Protein AF-A0AAU5QLN6-F1 (afdb_monomer)

Mean predicted aligned error: 7.48 Å

Foldseek 3Di:
DDEDPQLVVLLPVQDDPVLSVVLVVLLVLLPVVDDPPVNVVVVPDSHNLSRLLSLLLSLVVVVVDDSVVSSVCCSVCSPVSSVVQVCNDPCNVQSSCVSSVHDHPVDDPDD

Secondary structure (DSSP, 8-state):
----HHHHHHHHHHS-HHHHHHHHHHHHHHHHT---HHHHHTT--HHHHHHHHHHHHHHHHHHT--HHHHHHHHHHHHHHHHHHHT-SSTTHHHHHHHHHT---TT-----

Structure (mmCIF, N/CA/C/O backbone):
data_AF-A0AAU5QLN6-F1
#
_entry.id   AF-A0AAU5QLN6-F1
#
loop_
_atom_site.group_PDB
_atom_site.id
_atom_site.type_symbol
_atom_site.label_atom_id
_atom_site.label_alt_id
_atom_site.label_comp_id
_atom_site.label_asym_id
_atom_site.label_entity_id
_atom_site.label_seq_id
_atom_site.pdbx_PDB_ins_code
_atom_site.Cartn_x
_atom_site.Cartn_y
_atom_site.Cartn_z
_atom_site.occupancy
_atom_site.B_iso_or_equiv
_atom_site.auth_seq_id
_atom_site.auth_comp_id
_atom_site.auth_asym_id
_atom_site.auth_atom_id
_atom_site.pdbx_PDB_model_num
ATOM 1 N N . MET A 1 1 ? 9.347 8.591 2.689 1.00 61.72 1 MET A N 1
ATOM 2 C CA . MET A 1 1 ? 9.104 7.439 1.803 1.00 61.72 1 MET A CA 1
ATOM 3 C C . MET A 1 1 ? 8.940 8.026 0.423 1.00 61.72 1 MET A C 1
ATOM 5 O O . MET A 1 1 ? 8.066 8.869 0.269 1.00 61.72 1 MET A O 1
ATOM 9 N N . ASP A 1 2 ? 9.820 7.694 -0.515 1.00 68.69 2 ASP A N 1
ATOM 10 C CA . ASP A 1 2 ? 9.698 8.197 -1.884 1.00 68.69 2 ASP A CA 1
ATOM 11 C C . ASP A 1 2 ? 8.655 7.337 -2.607 1.00 68.69 2 ASP A C 1
ATOM 13 O O . ASP A 1 2 ? 8.931 6.213 -3.004 1.00 68.69 2 ASP A O 1
ATOM 17 N N . LEU A 1 3 ? 7.415 7.817 -2.691 1.00 76.06 3 LEU A N 1
ATOM 18 C CA . LEU A 1 3 ? 6.328 7.147 -3.409 1.00 76.06 3 LEU A CA 1
ATOM 19 C C . LEU A 1 3 ? 6.018 7.914 -4.698 1.00 76.06 3 LEU A C 1
ATOM 21 O O . LEU A 1 3 ? 6.162 9.139 -4.719 1.00 76.06 3 LEU A O 1
ATOM 25 N N . PRO A 1 4 ? 5.522 7.242 -5.751 1.00 82.06 4 PRO A N 1
ATOM 26 C CA . PRO A 1 4 ? 4.849 7.935 -6.842 1.00 82.06 4 PRO A CA 1
ATOM 27 C C . PRO A 1 4 ? 3.727 8.831 -6.294 1.00 82.06 4 PRO A C 1
ATOM 29 O O . PRO A 1 4 ? 2.940 8.390 -5.456 1.00 82.06 4 PRO A O 1
ATOM 32 N N . GLU A 1 5 ? 3.628 10.070 -6.780 1.00 84.88 5 GLU A N 1
ATOM 33 C CA . GLU A 1 5 ? 2.678 11.079 -6.271 1.00 84.88 5 GLU A CA 1
ATOM 34 C C . GLU A 1 5 ? 1.220 10.587 -6.285 1.00 84.88 5 GLU A C 1
ATOM 36 O O . GLU A 1 5 ? 0.469 10.774 -5.325 1.00 84.88 5 GLU A O 1
ATOM 41 N N . TRP A 1 6 ? 0.827 9.880 -7.347 1.00 85.75 6 TRP A N 1
ATOM 42 C CA . TRP A 1 6 ? -0.514 9.309 -7.465 1.00 85.75 6 TRP A CA 1
ATOM 43 C C . TRP A 1 6 ? -0.788 8.236 -6.400 1.00 85.75 6 TRP A C 1
ATOM 45 O O . TRP A 1 6 ? -1.889 8.177 -5.860 1.00 85.75 6 TRP A O 1
ATOM 55 N N . LEU A 1 7 ? 0.212 7.420 -6.050 1.00 85.19 7 LEU A N 1
ATOM 56 C CA . LEU A 1 7 ? 0.073 6.372 -5.041 1.00 85.19 7 LEU A CA 1
ATOM 57 C C . LEU A 1 7 ? 0.025 6.974 -3.634 1.00 85.19 7 LEU A C 1
ATOM 59 O O . LEU A 1 7 ? -0.763 6.524 -2.807 1.00 85.19 7 LEU A O 1
ATOM 63 N N . ALA A 1 8 ? 0.814 8.023 -3.383 1.00 87.81 8 ALA A N 1
ATOM 64 C CA . ALA A 1 8 ? 0.732 8.791 -2.143 1.00 87.81 8 ALA A CA 1
ATOM 65 C C . ALA A 1 8 ? -0.669 9.399 -1.956 1.00 87.81 8 ALA A C 1
ATOM 67 O O . ALA A 1 8 ? -1.247 9.293 -0.878 1.00 87.81 8 ALA A O 1
ATOM 68 N N . THR A 1 9 ? -1.254 9.940 -3.028 1.00 89.25 9 THR A N 1
ATOM 69 C CA . THR A 1 9 ? -2.614 10.502 -3.010 1.00 89.25 9 THR A CA 1
ATOM 70 C C . THR A 1 9 ? -3.665 9.439 -2.685 1.00 89.25 9 THR A C 1
ATOM 72 O O . THR A 1 9 ? -4.543 9.669 -1.854 1.00 89.25 9 THR A O 1
ATOM 75 N N . VAL A 1 10 ? -3.574 8.256 -3.307 1.00 89.75 10 VAL A N 1
ATOM 76 C CA . VAL A 1 10 ? -4.475 7.138 -2.985 1.00 89.75 10 VAL A CA 1
ATOM 77 C C . VAL A 1 10 ? -4.296 6.724 -1.526 1.00 89.75 10 VAL A C 1
ATOM 79 O O . VAL A 1 10 ? -5.275 6.618 -0.800 1.00 89.75 10 VAL A O 1
ATOM 82 N N . PHE A 1 11 ? -3.062 6.564 -1.056 1.00 90.19 11 PHE A N 1
ATOM 83 C CA . PHE A 1 11 ? -2.785 6.189 0.329 1.00 90.19 11 PHE A CA 1
ATOM 84 C C . PHE A 1 11 ? -3.374 7.174 1.354 1.00 90.19 11 PHE A C 1
ATOM 86 O O . PHE A 1 11 ? -3.930 6.760 2.372 1.00 90.19 11 PHE A O 1
ATOM 93 N N . GLU A 1 12 ? -3.295 8.477 1.081 1.00 90.69 12 GLU A N 1
ATOM 94 C CA . GLU A 1 12 ? -3.895 9.516 1.923 1.00 90.69 12 GLU A CA 1
ATOM 95 C C . GLU A 1 12 ? -5.424 9.473 1.948 1.00 90.69 12 GLU A C 1
ATOM 97 O O . GLU A 1 12 ? -6.025 9.794 2.975 1.00 90.69 12 GLU A O 1
ATOM 102 N N . HIS A 1 13 ? -6.045 9.068 0.841 1.00 90.88 13 HIS A N 1
ATOM 103 C CA . HIS A 1 13 ? -7.493 8.953 0.721 1.00 90.88 13 HIS A CA 1
ATOM 104 C C . HIS A 1 13 ? -8.043 7.674 1.366 1.00 90.88 13 HIS A C 1
ATOM 106 O O . HIS A 1 13 ? -9.089 7.711 2.011 1.00 90.88 13 HIS A O 1
ATOM 112 N N . GLU A 1 14 ? -7.349 6.547 1.198 1.00 90.50 14 GLU A N 1
ATOM 113 C CA . GLU A 1 14 ? -7.822 5.232 1.651 1.00 90.50 14 GLU A CA 1
ATOM 114 C C . GLU A 1 14 ? 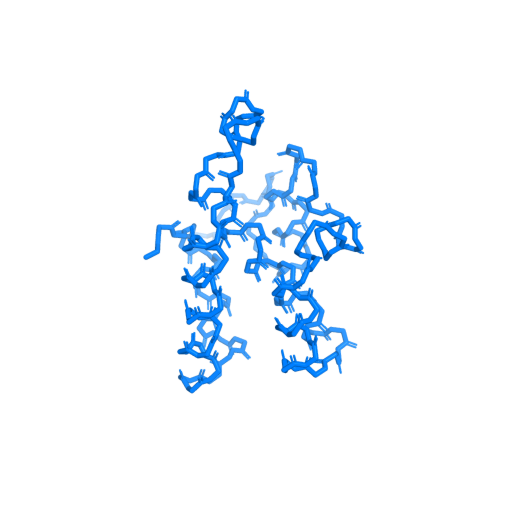-7.685 5.036 3.161 1.00 90.50 14 GLU A C 1
ATOM 116 O O . GLU A 1 14 ? -8.488 4.335 3.770 1.00 90.50 14 GLU A O 1
ATOM 121 N N . PHE A 1 15 ? -6.690 5.665 3.785 1.00 91.75 15 PHE A N 1
ATOM 122 C CA . PHE A 1 15 ? -6.380 5.442 5.193 1.00 91.75 15 PHE A CA 1
ATOM 123 C C . PHE A 1 15 ? -6.488 6.716 6.013 1.00 91.75 15 PHE A C 1
ATOM 125 O O . PHE A 1 15 ? -6.073 7.788 5.586 1.00 91.75 15 PHE A O 1
ATOM 132 N N . THR A 1 16 ? -6.956 6.589 7.252 1.00 94.31 16 THR A N 1
ATOM 133 C CA . THR A 1 16 ? -6.864 7.651 8.265 1.00 94.31 16 THR A CA 1
ATOM 134 C C . THR A 1 16 ? -5.415 7.904 8.689 1.00 94.31 16 THR A C 1
ATOM 136 O O . THR A 1 16 ? -4.538 7.067 8.501 1.00 94.31 16 THR A O 1
ATOM 139 N N . GLU A 1 17 ? -5.141 9.037 9.339 1.00 92.31 17 GLU A N 1
ATOM 140 C CA . GLU A 1 17 ? -3.793 9.368 9.827 1.00 92.31 17 GLU A 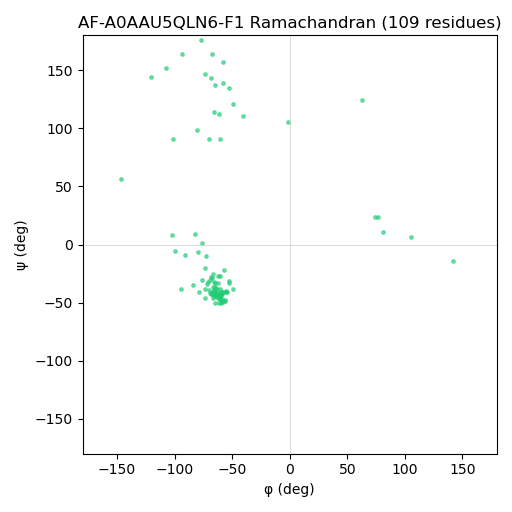CA 1
ATOM 141 C C . GLU A 1 17 ? -3.193 8.290 10.748 1.00 92.31 17 GLU A C 1
ATOM 143 O O . GLU A 1 17 ? -2.012 7.953 10.626 1.00 92.31 17 GLU A O 1
ATOM 148 N N . SER A 1 18 ? -4.009 7.699 11.627 1.00 91.50 18 SER A N 1
ATOM 149 C CA . SER A 1 18 ? -3.577 6.618 12.519 1.00 91.50 18 SER A CA 1
ATOM 150 C C . SER A 1 18 ? -3.211 5.350 11.747 1.00 91.50 18 SER A C 1
ATOM 152 O O . SER A 1 18 ? -2.159 4.766 11.996 1.00 91.50 18 SER A O 1
ATOM 154 N N . GLN A 1 19 ? -4.025 4.961 10.763 1.00 92.88 19 GLN A N 1
ATOM 155 C CA . GLN A 1 19 ? -3.737 3.814 9.897 1.00 92.88 19 GLN A CA 1
ATOM 156 C C . GLN A 1 19 ? -2.487 4.056 9.044 1.00 92.88 19 GLN A C 1
ATOM 158 O O . GLN A 1 19 ? -1.640 3.177 8.924 1.00 92.88 19 GLN A O 1
ATOM 163 N N . ARG A 1 20 ? -2.304 5.271 8.514 1.00 93.31 20 ARG A N 1
ATOM 164 C CA . ARG A 1 20 ? -1.105 5.617 7.739 1.00 93.31 20 ARG A CA 1
ATOM 165 C C . ARG A 1 20 ? 0.165 5.541 8.575 1.00 93.31 20 ARG A C 1
ATOM 167 O O . ARG A 1 20 ? 1.173 5.014 8.111 1.00 93.31 20 ARG A O 1
ATOM 174 N N . SER A 1 21 ? 0.101 6.035 9.810 1.00 92.00 21 SER A N 1
ATOM 175 C CA . SER A 1 21 ? 1.211 5.941 10.761 1.00 92.00 21 SER A CA 1
ATOM 176 C C . SER A 1 21 ? 1.568 4.479 11.028 1.00 92.00 21 SER A C 1
ATOM 178 O O . SER A 1 21 ? 2.735 4.104 10.959 1.00 92.00 21 SER A O 1
ATOM 180 N N . ARG A 1 22 ? 0.552 3.632 11.219 1.00 91.38 22 ARG A N 1
ATOM 181 C CA . ARG A 1 22 ? 0.718 2.195 11.436 1.00 91.38 22 ARG A CA 1
ATOM 182 C C . ARG A 1 22 ? 1.357 1.474 10.244 1.00 91.38 22 ARG A C 1
ATOM 184 O O . ARG A 1 22 ? 2.300 0.709 10.420 1.00 91.38 22 ARG A O 1
ATOM 191 N N . VAL A 1 23 ? 0.904 1.759 9.025 1.00 90.19 23 VAL A N 1
ATOM 192 C CA . VAL A 1 23 ? 1.496 1.210 7.792 1.00 90.19 23 VAL A CA 1
ATOM 193 C C . VAL A 1 23 ? 2.964 1.640 7.651 1.00 90.19 23 VAL A C 1
ATOM 195 O O . VAL A 1 23 ? 3.823 0.825 7.315 1.00 90.19 23 VAL A O 1
ATOM 198 N N . ALA A 1 24 ? 3.284 2.902 7.959 1.00 88.25 24 ALA A N 1
ATOM 199 C CA . ALA A 1 24 ? 4.655 3.410 7.907 1.00 88.25 24 ALA A CA 1
ATOM 200 C C . ALA A 1 24 ? 5.586 2.728 8.928 1.00 88.25 24 ALA A C 1
ATOM 202 O O . ALA A 1 24 ? 6.751 2.460 8.613 1.00 88.25 24 ALA A O 1
ATOM 203 N N . GLU A 1 25 ? 5.085 2.411 10.126 1.00 87.94 25 GLU A N 1
ATOM 204 C CA . GLU A 1 25 ? 5.820 1.623 11.124 1.00 87.94 25 GLU A CA 1
ATOM 205 C C . GLU A 1 25 ? 6.168 0.230 10.592 1.00 87.94 25 GLU A C 1
ATOM 207 O O . GLU A 1 25 ? 7.324 -0.185 10.682 1.00 87.94 25 GLU A O 1
ATOM 212 N N . 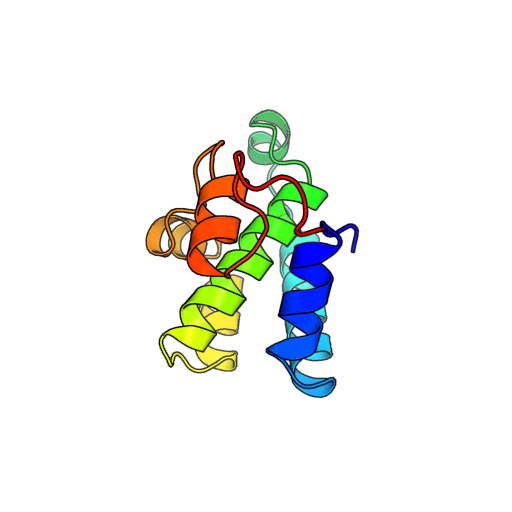VAL A 1 26 ? 5.204 -0.469 9.986 1.00 85.50 26 VAL A N 1
ATOM 213 C CA . VAL A 1 26 ? 5.411 -1.822 9.442 1.00 85.50 26 VAL A CA 1
ATOM 214 C C . VAL A 1 26 ? 6.393 -1.806 8.276 1.00 85.50 26 VAL A C 1
ATOM 216 O O . VAL A 1 26 ? 7.328 -2.603 8.257 1.00 85.50 26 VAL A O 1
ATOM 219 N N . ILE A 1 27 ? 6.275 -0.847 7.354 1.00 83.44 27 ILE A N 1
ATOM 220 C CA . ILE A 1 27 ? 7.253 -0.673 6.267 1.00 83.44 27 ILE A CA 1
ATOM 221 C C . ILE A 1 27 ? 8.659 -0.437 6.835 1.00 83.44 27 ILE A C 1
ATOM 223 O O . ILE A 1 27 ? 9.643 -0.998 6.349 1.00 83.44 27 ILE A O 1
ATOM 227 N N . THR A 1 28 ? 8.772 0.361 7.899 1.00 80.75 28 THR A N 1
ATOM 228 C CA . THR A 1 28 ? 10.050 0.598 8.584 1.00 80.75 28 THR A CA 1
ATOM 229 C C . THR A 1 28 ? 10.584 -0.675 9.247 1.00 80.75 28 THR A C 1
ATOM 231 O O . THR A 1 28 ? 11.783 -0.941 9.164 1.00 80.75 28 THR A O 1
ATOM 234 N N . ALA A 1 29 ? 9.719 -1.492 9.851 1.00 78.62 29 ALA A N 1
ATOM 235 C CA . ALA A 1 29 ? 10.092 -2.767 10.460 1.00 78.62 29 ALA A CA 1
ATOM 236 C C . ALA A 1 29 ? 10.571 -3.794 9.419 1.00 78.62 29 ALA A C 1
ATOM 238 O O . ALA A 1 29 ? 11.601 -4.434 9.627 1.00 78.62 29 ALA A O 1
ATOM 239 N N . ILE A 1 30 ? 9.894 -3.891 8.269 1.00 74.12 30 ILE A N 1
ATOM 240 C CA . ILE A 1 30 ? 10.311 -4.741 7.141 1.00 74.12 30 ILE A CA 1
ATOM 241 C C . ILE A 1 30 ? 11.710 -4.329 6.655 1.00 74.12 30 ILE A C 1
ATOM 243 O O . ILE A 1 30 ? 12.575 -5.182 6.457 1.00 74.12 30 ILE A O 1
ATOM 247 N N . ASN A 1 31 ? 11.980 -3.023 6.548 1.00 67.62 31 ASN A N 1
ATOM 248 C CA . ASN A 1 31 ? 13.319 -2.528 6.207 1.00 67.62 31 ASN A CA 1
ATOM 249 C C . ASN A 1 31 ? 14.375 -2.882 7.249 1.00 67.62 31 ASN A C 1
ATOM 251 O O . ASN A 1 31 ? 15.492 -3.248 6.886 1.00 67.62 31 ASN A O 1
ATOM 255 N N . ALA A 1 32 ? 14.036 -2.748 8.531 1.00 58.84 32 ALA A N 1
ATOM 256 C CA . ALA A 1 32 ? 14.954 -3.018 9.631 1.00 58.84 32 ALA A CA 1
ATOM 257 C C . ALA A 1 32 ? 15.315 -4.511 9.741 1.00 58.84 32 ALA A C 1
ATOM 259 O O . ALA A 1 32 ? 16.429 -4.833 10.147 1.00 58.84 32 ALA A O 1
ATOM 260 N N . SER A 1 33 ? 14.414 -5.408 9.327 1.00 60.50 33 SER A N 1
ATOM 261 C CA . SER A 1 33 ? 14.662 -6.856 9.229 1.00 60.50 33 SER A CA 1
ATOM 262 C C . SER A 1 33 ? 15.434 -7.270 7.959 1.00 60.50 33 SER A C 1
ATOM 264 O O . SER A 1 33 ? 15.910 -8.398 7.869 1.00 60.50 33 SER A O 1
ATOM 266 N N . THR A 1 34 ? 15.675 -6.321 7.048 1.00 62.28 34 THR A N 1
ATOM 267 C CA . THR A 1 34 ? 16.447 -6.373 5.789 1.00 62.28 34 THR A CA 1
ATOM 268 C C . THR A 1 34 ? 15.962 -7.317 4.688 1.00 62.28 34 THR A C 1
ATOM 270 O O . THR A 1 34 ? 15.962 -8.539 4.820 1.00 62.28 34 THR A O 1
ATOM 273 N N . LEU A 1 35 ? 15.751 -6.709 3.514 1.00 57.91 35 LEU A N 1
ATOM 274 C CA . LEU A 1 35 ? 16.014 -7.321 2.212 1.00 57.91 35 LEU A CA 1
ATOM 275 C C . LEU A 1 35 ? 17.436 -7.911 2.228 1.00 57.91 35 LEU A C 1
ATOM 277 O O . LEU A 1 35 ? 18.420 -7.206 2.460 1.00 57.91 35 LEU A O 1
ATOM 281 N N . SER A 1 36 ? 17.554 -9.212 2.005 1.00 59.34 36 SER A N 1
ATOM 282 C CA . SER A 1 36 ? 18.827 -9.909 1.850 1.00 59.34 36 SER A CA 1
ATOM 283 C C . SER A 1 36 ? 19.650 -9.317 0.696 1.00 59.34 36 SER A C 1
ATOM 285 O O . SER A 1 36 ? 19.112 -8.739 -0.249 1.00 59.34 36 SER A O 1
ATOM 287 N N . ALA A 1 37 ? 20.975 -9.499 0.719 1.00 55.19 37 ALA A N 1
ATOM 288 C CA . ALA A 1 37 ? 21.849 -9.072 -0.382 1.00 55.19 37 ALA A CA 1
ATOM 289 C C . ALA A 1 37 ? 21.391 -9.610 -1.757 1.00 55.19 37 ALA A C 1
ATOM 291 O O . ALA A 1 37 ? 21.509 -8.912 -2.759 1.00 55.19 37 ALA A O 1
ATOM 292 N N . ALA A 1 38 ? 20.775 -10.797 -1.786 1.00 58.09 38 ALA A N 1
ATOM 293 C CA . ALA A 1 38 ? 20.193 -11.403 -2.983 1.00 58.09 38 ALA A CA 1
ATOM 294 C C . ALA A 1 38 ? 18.976 -10.635 -3.543 1.00 58.09 38 ALA A C 1
ATOM 296 O O . ALA A 1 38 ? 18.664 -10.736 -4.727 1.00 58.09 38 ALA A O 1
ATOM 297 N N . GLU A 1 39 ? 18.266 -9.877 -2.710 1.00 58.19 39 GLU A N 1
ATOM 298 C CA . GLU A 1 39 ? 17.127 -9.050 -3.125 1.00 58.19 39 GLU A CA 1
ATOM 299 C C . GLU A 1 39 ? 17.578 -7.696 -3.662 1.00 58.19 39 GLU A C 1
ATOM 301 O O . GLU A 1 39 ? 17.023 -7.223 -4.652 1.00 58.19 39 GLU A O 1
ATOM 306 N N . MET A 1 40 ? 18.651 -7.139 -3.090 1.00 56.19 40 MET A N 1
ATOM 307 C CA . MET A 1 40 ? 19.344 -5.991 -3.677 1.00 56.19 40 MET A CA 1
ATOM 308 C C . MET A 1 40 ? 19.949 -6.344 -5.050 1.00 56.19 40 MET A C 1
ATOM 310 O O . MET A 1 40 ? 19.857 -5.544 -5.977 1.00 56.19 40 MET A O 1
ATOM 314 N N . GLU A 1 41 ? 20.496 -7.557 -5.223 1.00 52.72 41 GLU A N 1
ATOM 315 C CA . GLU A 1 41 ? 21.013 -8.049 -6.516 1.00 52.72 41 GLU A CA 1
ATOM 316 C C . GLU A 1 41 ? 19.919 -8.308 -7.567 1.00 52.72 41 GLU A C 1
ATOM 318 O O . GLU A 1 41 ? 20.177 -8.174 -8.762 1.00 52.72 41 GLU A O 1
ATOM 323 N N . ARG A 1 42 ? 18.689 -8.638 -7.148 1.00 57.91 42 ARG A N 1
ATOM 324 C CA . ARG A 1 42 ? 17.529 -8.799 -8.049 1.00 57.91 42 ARG A CA 1
ATOM 325 C C . ARG A 1 42 ? 16.928 -7.475 -8.530 1.00 57.91 42 ARG A C 1
ATOM 327 O O . ARG A 1 42 ? 15.947 -7.503 -9.265 1.00 57.91 42 ARG A O 1
ATOM 334 N N . GLY A 1 43 ? 17.501 -6.337 -8.139 1.00 52.81 43 GLY A N 1
ATOM 335 C CA . GLY A 1 43 ? 17.055 -5.020 -8.590 1.00 52.81 43 GLY A CA 1
ATOM 336 C C . GLY A 1 43 ? 15.836 -4.479 -7.846 1.00 52.81 43 GLY A C 1
ATOM 337 O O . GLY A 1 43 ? 15.302 -3.452 -8.252 1.00 52.81 43 GLY A O 1
ATOM 338 N N . TYR A 1 44 ? 15.417 -5.105 -6.738 1.00 58.66 44 TYR A N 1
ATOM 339 C CA . TYR A 1 44 ? 14.430 -4.498 -5.847 1.00 58.66 44 TYR A CA 1
ATOM 340 C C . TYR A 1 44 ? 15.083 -3.320 -5.125 1.00 58.66 44 TYR A C 1
ATOM 342 O O . TYR A 1 44 ? 15.699 -3.468 -4.068 1.00 58.66 44 TYR A O 1
ATOM 350 N N . GLY A 1 45 ? 14.975 -2.128 -5.711 1.00 60.41 45 GLY A N 1
ATOM 351 C CA . GLY A 1 45 ? 15.296 -0.900 -5.002 1.00 60.41 45 GLY A CA 1
ATOM 352 C C . GLY A 1 45 ? 14.428 -0.801 -3.747 1.00 60.41 45 GLY A C 1
ATOM 353 O O . GLY A 1 45 ? 13.234 -1.091 -3.796 1.00 60.41 45 GLY A O 1
ATOM 354 N N . VAL A 1 46 ? 15.012 -0.362 -2.628 1.00 62.31 46 VAL A N 1
ATOM 355 C CA . VAL A 1 46 ? 14.297 -0.159 -1.349 1.00 62.31 46 VAL A CA 1
ATOM 356 C C . VAL A 1 46 ? 13.006 0.651 -1.557 1.00 62.31 46 VAL A C 1
ATOM 358 O O . VAL A 1 46 ? 11.967 0.332 -0.991 1.00 62.31 46 VAL A O 1
ATOM 361 N N . ILE A 1 47 ? 13.065 1.646 -2.446 1.00 59.03 47 ILE A N 1
ATOM 362 C CA . ILE A 1 47 ? 11.951 2.519 -2.833 1.00 59.03 47 ILE A CA 1
ATOM 363 C C . ILE A 1 47 ? 10.848 1.752 -3.586 1.00 59.03 47 ILE A C 1
ATOM 365 O O . ILE A 1 47 ? 9.669 1.879 -3.257 1.00 59.03 47 ILE A O 1
ATOM 369 N N . GLU A 1 48 ? 11.212 0.916 -4.564 1.00 70.50 48 GLU A N 1
ATOM 370 C CA . GLU A 1 48 ? 10.238 0.111 -5.313 1.00 70.50 48 GLU A CA 1
ATOM 371 C C . GLU A 1 48 ? 9.566 -0.941 -4.432 1.00 70.50 48 GLU A C 1
ATOM 373 O O . GLU A 1 48 ? 8.372 -1.188 -4.579 1.00 70.50 48 GLU A O 1
ATOM 378 N N . GLY A 1 49 ? 10.309 -1.526 -3.488 1.00 74.31 49 GLY A N 1
ATOM 379 C CA . GLY A 1 49 ? 9.759 -2.461 -2.511 1.00 74.31 49 GLY A CA 1
ATOM 380 C C . GLY A 1 49 ? 8.656 -1.830 -1.660 1.00 74.31 49 GLY A C 1
ATOM 381 O O . GLY A 1 49 ? 7.613 -2.447 -1.464 1.00 74.31 49 GLY A O 1
ATOM 382 N N . HIS A 1 50 ? 8.834 -0.581 -1.209 1.00 81.25 50 HIS A N 1
ATOM 383 C CA . HIS A 1 50 ? 7.821 0.116 -0.396 1.00 81.25 50 HIS A CA 1
ATOM 384 C C . HIS A 1 50 ? 6.576 0.451 -1.189 1.00 81.25 50 HIS A C 1
ATOM 386 O O . HIS A 1 50 ? 5.475 0.262 -0.685 1.00 81.25 50 HIS A O 1
ATOM 392 N N . ALA A 1 51 ? 6.737 0.931 -2.421 1.00 84.31 51 ALA A N 1
ATOM 393 C CA . ALA A 1 51 ? 5.600 1.281 -3.258 1.00 84.31 51 ALA A CA 1
ATOM 394 C C . ALA A 1 51 ? 4.785 0.036 -3.656 1.00 84.31 51 ALA A C 1
ATOM 396 O O . ALA A 1 51 ? 3.558 0.065 -3.577 1.00 84.31 51 ALA A O 1
ATOM 397 N N . ARG A 1 52 ? 5.454 -1.080 -3.991 1.00 84.69 52 ARG A N 1
ATOM 398 C CA . ARG A 1 52 ? 4.804 -2.381 -4.240 1.00 84.69 52 ARG A CA 1
ATOM 399 C C . ARG A 1 52 ? 4.043 -2.869 -3.016 1.00 84.69 52 ARG A C 1
ATOM 401 O O . ARG A 1 52 ? 2.867 -3.208 -3.111 1.00 84.69 52 ARG A O 1
ATOM 408 N N . PHE A 1 53 ? 4.713 -2.865 -1.867 1.00 86.62 53 PHE A N 1
ATOM 409 C CA . PHE A 1 53 ? 4.135 -3.285 -0.599 1.00 86.62 53 PHE A CA 1
ATOM 410 C C . PHE A 1 53 ? 2.897 -2.462 -0.241 1.00 86.62 53 PHE A C 1
ATOM 412 O O . PHE A 1 53 ? 1.839 -3.010 0.056 1.00 86.62 53 PHE A O 1
ATOM 419 N N . LEU A 1 54 ? 3.016 -1.138 -0.319 1.00 90.00 54 LEU A N 1
ATOM 420 C CA . LEU A 1 54 ? 1.916 -0.228 -0.046 1.00 90.00 54 LEU A CA 1
ATOM 421 C C . LEU A 1 54 ? 0.739 -0.473 -0.992 1.00 90.00 54 LEU A C 1
ATOM 423 O O . LEU A 1 54 ? -0.409 -0.475 -0.558 1.00 90.00 54 LEU A O 1
ATOM 427 N N . GLY A 1 55 ? 1.035 -0.723 -2.268 1.00 89.75 55 GLY A N 1
ATOM 428 C CA . GLY A 1 55 ? 0.043 -1.114 -3.256 1.00 89.75 55 GLY A CA 1
ATOM 429 C C . GLY A 1 55 ? -0.736 -2.360 -2.845 1.00 89.75 55 GLY A C 1
ATOM 430 O O . GLY A 1 55 ? -1.963 -2.330 -2.860 1.00 89.75 55 GLY A O 1
ATOM 431 N N . ALA A 1 56 ? -0.047 -3.420 -2.414 1.00 91.00 56 ALA A N 1
ATOM 432 C CA . ALA A 1 56 ? -0.693 -4.647 -1.949 1.00 91.00 56 ALA A CA 1
ATOM 433 C C . ALA A 1 56 ? -1.600 -4.402 -0.735 1.00 91.00 56 ALA A C 1
ATOM 435 O O . ALA A 1 56 ? -2.743 -4.854 -0.726 1.00 91.00 56 ALA A O 1
ATOM 436 N N . VAL A 1 57 ? -1.125 -3.630 0.249 1.00 91.62 57 VAL A N 1
ATOM 437 C CA . VAL A 1 57 ? -1.912 -3.278 1.442 1.00 91.62 57 VAL A CA 1
ATOM 438 C C . VAL A 1 57 ? -3.186 -2.518 1.065 1.00 91.62 57 VAL A C 1
ATOM 440 O O . VAL A 1 57 ? -4.253 -2.824 1.589 1.00 91.62 57 VAL A O 1
ATOM 443 N N . ILE A 1 58 ? -3.108 -1.557 0.137 1.00 91.62 58 ILE A N 1
ATOM 444 C CA . ILE A 1 58 ? -4.293 -0.824 -0.337 1.00 91.62 58 ILE A CA 1
ATOM 445 C C . ILE A 1 58 ? -5.279 -1.771 -1.037 1.00 91.62 58 ILE A C 1
ATOM 447 O O . ILE A 1 58 ? -6.483 -1.672 -0.808 1.00 91.62 58 ILE A O 1
ATOM 451 N N . LEU A 1 59 ? -4.790 -2.669 -1.900 1.00 91.25 59 LEU A N 1
ATOM 452 C CA . LEU A 1 59 ? -5.646 -3.591 -2.650 1.00 91.25 59 LEU A CA 1
ATOM 453 C C . LEU A 1 59 ? -6.430 -4.521 -1.727 1.00 91.25 59 LEU A C 1
ATOM 455 O O . LEU A 1 59 ? -7.650 -4.587 -1.840 1.00 91.25 59 LEU A O 1
ATOM 459 N N . LEU A 1 60 ? -5.747 -5.170 -0.788 1.00 89.75 60 LEU A N 1
ATOM 460 C CA . LEU A 1 60 ? -6.380 -6.094 0.154 1.00 89.75 60 LEU A CA 1
ATOM 461 C C . LEU A 1 60 ? -7.354 -5.362 1.079 1.00 89.75 60 LEU A C 1
ATOM 463 O O . LEU A 1 60 ? -8.485 -5.805 1.275 1.00 89.75 60 LEU A O 1
ATOM 467 N N . HIS A 1 61 ? -6.985 -4.163 1.542 1.00 89.75 61 HIS A N 1
ATOM 468 C CA . HIS A 1 61 ? -7.896 -3.351 2.342 1.00 89.75 61 HIS A CA 1
ATOM 469 C C . HIS A 1 61 ? -9.187 -2.991 1.584 1.00 89.75 61 HIS A C 1
ATOM 471 O O . HIS A 1 61 ? -10.275 -3.017 2.161 1.00 89.75 61 HIS A O 1
ATOM 477 N N . ARG A 1 62 ? -9.100 -2.706 0.276 1.00 89.06 62 ARG A N 1
ATOM 478 C CA . ARG A 1 62 ? -10.276 -2.465 -0.582 1.00 89.06 62 ARG A CA 1
ATOM 479 C C . ARG A 1 62 ? -11.114 -3.716 -0.832 1.00 89.06 62 ARG A C 1
ATOM 481 O O . ARG A 1 62 ? -12.323 -3.594 -1.027 1.00 89.06 62 ARG A O 1
ATOM 488 N N . GLU A 1 63 ? -10.496 -4.893 -0.840 1.00 87.75 63 GLU A N 1
ATOM 489 C CA . GLU A 1 63 ? -11.190 -6.183 -0.949 1.00 87.75 63 GLU A CA 1
ATOM 490 C C . GLU A 1 63 ? -11.943 -6.555 0.343 1.00 87.75 63 GLU A C 1
ATOM 492 O O . GLU A 1 63 ? -12.811 -7.430 0.321 1.00 87.75 63 GLU A O 1
ATOM 497 N N . GLY A 1 64 ? -11.719 -5.798 1.424 1.00 85.50 64 GLY A N 1
ATOM 498 C CA . GLY A 1 64 ? -12.429 -5.914 2.695 1.00 85.50 64 GLY A CA 1
ATOM 499 C C . GLY A 1 64 ? -11.613 -6.580 3.798 1.00 85.50 64 GLY A C 1
ATOM 500 O O . GLY A 1 64 ? -12.167 -6.815 4.874 1.00 85.50 64 GLY A O 1
ATOM 501 N N . ASP A 1 65 ? -10.331 -6.855 3.550 1.00 85.38 65 ASP A N 1
ATOM 502 C CA . ASP A 1 65 ? -9.440 -7.418 4.556 1.00 85.38 65 ASP A CA 1
ATOM 503 C C . ASP A 1 65 ? -9.167 -6.399 5.669 1.00 85.38 65 ASP A C 1
ATOM 505 O O . ASP A 1 65 ? -9.037 -5.181 5.451 1.00 85.38 65 ASP A O 1
ATOM 509 N N . ASP A 1 66 ? -9.077 -6.912 6.897 1.00 91.00 66 ASP A N 1
ATOM 510 C CA . ASP A 1 66 ? -8.707 -6.101 8.045 1.00 91.00 66 ASP A CA 1
ATOM 511 C C . ASP A 1 66 ? -7.267 -5.596 7.890 1.00 91.00 66 ASP A C 1
ATOM 513 O O . ASP A 1 66 ? -6.358 -6.317 7.462 1.00 91.00 66 ASP A O 1
ATOM 517 N N . LEU A 1 67 ? -7.053 -4.323 8.229 1.00 90.19 67 LEU A N 1
ATOM 518 C CA . LEU A 1 67 ? -5.746 -3.700 8.064 1.00 90.19 67 LEU A CA 1
ATOM 519 C C . LEU A 1 67 ? -4.692 -4.361 8.957 1.00 90.19 67 LEU A C 1
ATOM 521 O O . LEU A 1 67 ? -3.572 -4.559 8.497 1.00 90.19 67 LEU A O 1
ATOM 525 N N . GLU A 1 68 ? -5.009 -4.694 10.210 1.00 90.88 68 GLU A N 1
ATOM 526 C CA . GLU A 1 68 ? -4.020 -5.324 11.088 1.00 90.88 68 GLU A CA 1
ATOM 527 C C . GLU A 1 68 ? -3.719 -6.748 10.624 1.00 90.88 68 GLU A C 1
ATOM 529 O O . GLU A 1 68 ? -2.550 -7.107 10.576 1.00 90.88 68 GLU A O 1
ATOM 534 N N . GLU A 1 69 ? -4.710 -7.522 10.175 1.00 89.25 69 GLU A N 1
ATOM 535 C CA . GLU A 1 69 ? -4.465 -8.854 9.595 1.00 89.25 69 GLU A CA 1
ATOM 536 C C . GLU A 1 69 ? -3.565 -8.782 8.349 1.00 89.25 69 GLU A C 1
ATOM 538 O O . GLU A 1 69 ? -2.604 -9.549 8.204 1.00 89.25 69 GLU A O 1
ATOM 543 N N . THR A 1 70 ? -3.816 -7.799 7.482 1.00 89.38 70 THR A N 1
ATOM 544 C CA . THR A 1 70 ? -2.986 -7.529 6.300 1.00 89.38 70 THR A CA 1
ATOM 545 C C . THR A 1 70 ? -1.556 -7.166 6.705 1.00 89.38 70 THR A C 1
ATOM 547 O O . THR A 1 70 ? -0.592 -7.674 6.131 1.00 89.38 70 THR A O 1
ATOM 550 N N . LEU A 1 71 ? -1.397 -6.301 7.711 1.00 89.94 71 LEU A N 1
ATOM 551 C CA . LEU A 1 71 ? -0.099 -5.839 8.206 1.00 89.94 71 LEU A CA 1
ATOM 552 C C . LEU A 1 71 ? 0.673 -6.917 8.984 1.00 89.94 71 LEU A C 1
ATOM 554 O O . LEU A 1 71 ? 1.903 -6.981 8.898 1.00 89.94 71 LEU A O 1
ATOM 558 N N . GLU A 1 72 ? -0.021 -7.782 9.717 1.00 86.75 72 GLU A N 1
ATOM 559 C CA . GLU A 1 72 ? 0.562 -8.955 10.363 1.00 86.75 72 GLU A CA 1
ATOM 560 C C . GLU A 1 72 ? 1.071 -9.935 9.308 1.00 86.75 72 GLU A C 1
ATOM 562 O O . GLU A 1 72 ? 2.245 -10.307 9.343 1.00 86.75 72 GLU A O 1
ATOM 567 N N . THR A 1 73 ? 0.238 -10.273 8.320 1.00 84.06 73 THR A N 1
ATOM 568 C CA . THR A 1 73 ? 0.619 -11.137 7.192 1.00 84.06 73 THR A CA 1
ATOM 569 C C . THR A 1 73 ? 1.832 -10.572 6.464 1.00 84.06 73 THR A C 1
ATOM 571 O O . THR A 1 73 ? 2.826 -11.264 6.273 1.00 84.06 73 THR A O 1
ATOM 574 N N . ALA A 1 74 ? 1.806 -9.279 6.157 1.00 82.25 74 ALA A N 1
ATOM 575 C CA . ALA A 1 74 ? 2.920 -8.535 5.588 1.00 82.25 74 ALA A CA 1
ATOM 576 C C . ALA A 1 74 ? 4.226 -8.633 6.393 1.00 82.25 74 ALA A C 1
ATOM 578 O O . ALA A 1 74 ? 5.309 -8.723 5.817 1.00 82.25 74 ALA A O 1
ATOM 579 N N . THR A 1 75 ? 4.147 -8.576 7.722 1.00 79.19 75 THR A N 1
ATOM 580 C CA . THR A 1 75 ? 5.337 -8.597 8.586 1.00 79.19 75 THR A CA 1
ATOM 581 C C . THR A 1 75 ? 6.082 -9.927 8.478 1.00 79.19 75 THR A C 1
ATOM 583 O O . THR A 1 75 ? 7.311 -9.956 8.568 1.00 79.19 75 THR A O 1
ATOM 586 N N . TRP A 1 76 ? 5.349 -11.020 8.260 1.00 78.81 76 TRP A N 1
ATOM 587 C CA . TRP A 1 76 ? 5.911 -12.365 8.150 1.00 78.81 76 TRP A CA 1
ATOM 588 C C . TRP A 1 76 ? 6.189 -12.781 6.707 1.00 78.81 76 TRP A C 1
ATOM 590 O O . TRP A 1 76 ? 7.209 -13.421 6.453 1.00 78.81 76 TRP A O 1
ATOM 600 N N . ASP A 1 77 ? 5.311 -12.403 5.777 1.00 81.69 77 ASP A N 1
ATOM 601 C CA . ASP A 1 77 ? 5.322 -12.882 4.399 1.00 81.69 77 ASP A CA 1
ATOM 602 C C . ASP A 1 77 ? 4.843 -11.833 3.384 1.00 81.69 77 ASP A C 1
ATOM 604 O O . ASP A 1 77 ? 3.918 -12.022 2.591 1.00 81.69 77 ASP A O 1
ATOM 608 N N . TRP A 1 78 ? 5.505 -10.675 3.379 1.00 80.81 78 TRP A N 1
ATOM 609 C CA . TRP A 1 78 ? 5.248 -9.638 2.378 1.00 80.81 78 TRP A CA 1
ATOM 610 C C . TRP A 1 78 ? 5.433 -10.128 0.934 1.00 80.81 78 TRP A C 1
ATOM 612 O O . TRP A 1 78 ? 4.884 -9.520 0.022 1.00 80.81 78 TRP A O 1
ATOM 622 N N . ARG A 1 79 ? 6.197 -11.201 0.688 1.00 77.69 79 ARG A N 1
ATOM 623 C CA . ARG A 1 79 ? 6.363 -11.751 -0.664 1.00 77.69 79 ARG A CA 1
ATOM 624 C C . ARG A 1 79 ? 5.113 -12.487 -1.114 1.00 77.69 79 ARG A C 1
ATOM 626 O O . ARG A 1 79 ? 4.656 -12.228 -2.226 1.00 77.69 79 ARG A O 1
ATOM 633 N N . ASP A 1 80 ? 4.550 -13.337 -0.261 1.00 82.50 80 ASP A N 1
ATOM 634 C CA . ASP A 1 80 ? 3.272 -13.987 -0.544 1.00 82.50 80 ASP A CA 1
ATOM 635 C C . ASP A 1 80 ? 2.149 -12.954 -0.680 1.00 82.50 80 ASP A C 1
ATOM 637 O O . ASP A 1 80 ? 1.289 -13.098 -1.547 1.00 82.50 80 ASP A O 1
ATOM 641 N N . LEU A 1 81 ? 2.216 -11.845 0.067 1.00 85.12 81 LEU A N 1
ATOM 642 C CA . LEU A 1 81 ? 1.323 -10.697 -0.116 1.00 85.12 81 LEU A CA 1
ATOM 643 C C . LEU A 1 81 ? 1.414 -10.101 -1.534 1.00 85.12 81 LEU A C 1
ATOM 645 O O . LEU A 1 81 ? 0.397 -9.836 -2.178 1.00 85.12 81 LEU A O 1
ATOM 649 N N . LEU A 1 82 ? 2.633 -9.888 -2.046 1.00 86.19 82 LEU A N 1
ATOM 650 C CA . LEU A 1 82 ? 2.834 -9.378 -3.407 1.00 86.19 82 LEU A CA 1
ATOM 651 C C . LEU A 1 82 ? 2.379 -10.389 -4.466 1.00 86.19 82 LEU A C 1
ATOM 653 O O . LEU A 1 82 ? 1.743 -9.987 -5.436 1.00 86.19 82 LEU A O 1
ATOM 657 N N . LEU A 1 83 ? 2.657 -11.681 -4.267 1.00 85.50 83 LEU A N 1
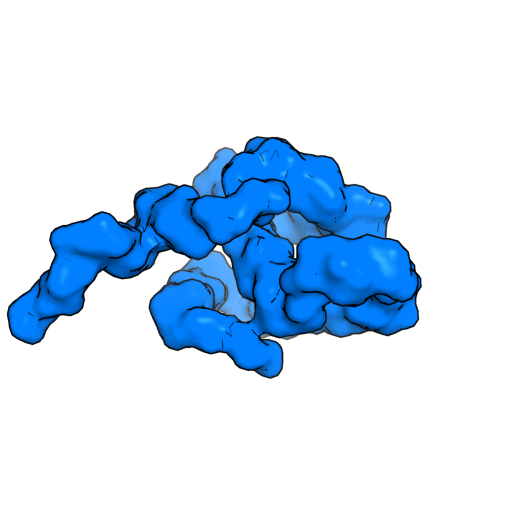ATOM 658 C CA . LEU A 1 83 ? 2.211 -12.758 -5.159 1.00 85.50 83 LEU A CA 1
ATOM 659 C C . LEU A 1 83 ? 0.681 -12.860 -5.199 1.00 85.50 83 LEU A C 1
ATOM 661 O O . LEU A 1 83 ? 0.090 -12.950 -6.272 1.00 85.50 83 LEU A 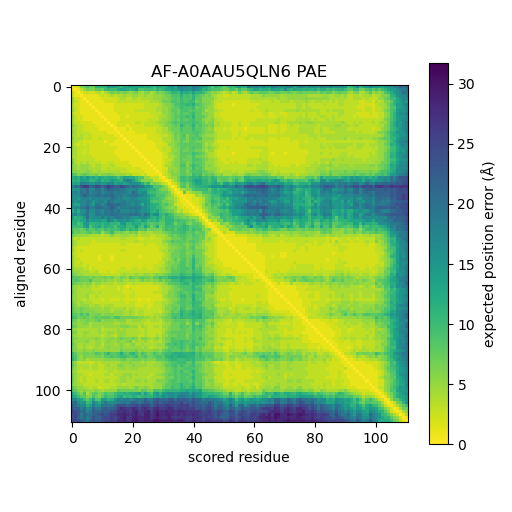O 1
ATOM 665 N N . GLY A 1 84 ? 0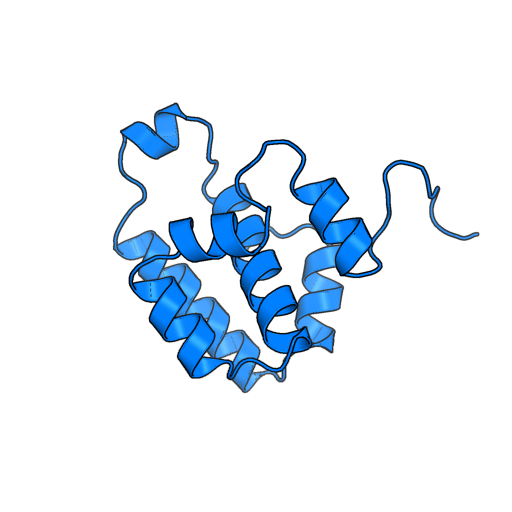.024 -12.799 -4.039 1.00 85.00 84 GLY A N 1
ATOM 666 C CA . GLY A 1 84 ? -1.435 -12.837 -3.933 1.00 85.00 84 GLY A CA 1
ATOM 667 C C . GLY A 1 84 ? -2.118 -11.658 -4.630 1.00 85.00 84 GLY A C 1
ATOM 668 O O . GLY A 1 84 ? -3.238 -11.793 -5.116 1.00 85.00 84 GLY A O 1
ATOM 669 N N . THR A 1 85 ? -1.423 -10.523 -4.740 1.00 85.44 85 THR A N 1
ATOM 670 C CA . THR A 1 85 ? -1.936 -9.294 -5.365 1.00 85.44 85 THR A CA 1
ATOM 671 C C . THR A 1 85 ? -1.469 -9.084 -6.812 1.00 85.44 85 THR A C 1
ATOM 673 O O . THR A 1 85 ? -1.963 -8.170 -7.483 1.00 85.44 85 THR A O 1
ATOM 676 N N . GLY A 1 86 ? -0.574 -9.935 -7.330 1.00 85.50 86 GLY A N 1
ATOM 677 C CA . GLY A 1 86 ? -0.022 -9.840 -8.687 1.00 85.50 86 GLY A CA 1
ATOM 678 C C . GLY A 1 86 ? 1.011 -8.717 -8.874 1.00 85.50 86 GLY A C 1
ATOM 679 O O . GLY A 1 86 ? 1.171 -8.200 -9.983 1.00 85.50 86 GLY A O 1
ATOM 680 N N . LEU A 1 87 ? 1.658 -8.273 -7.790 1.00 87.25 87 LEU A N 1
ATOM 681 C CA . LEU A 1 87 ? 2.612 -7.152 -7.760 1.00 87.25 87 LEU A CA 1
ATOM 682 C C . LEU A 1 87 ? 4.088 -7.598 -7.709 1.00 87.25 87 LEU A C 1
ATOM 684 O O . LEU A 1 87 ? 4.996 -6.777 -7.544 1.00 87.25 87 LEU A O 1
ATOM 688 N N . GLU A 1 88 ? 4.357 -8.891 -7.860 1.00 82.62 88 GLU A N 1
ATOM 689 C CA . GLU A 1 88 ? 5.694 -9.491 -7.858 1.00 82.62 88 GLU A CA 1
ATOM 690 C C . GLU A 1 88 ? 6.498 -9.207 -9.141 1.00 82.62 88 GLU A C 1
ATOM 692 O O . GLU A 1 88 ? 7.726 -9.314 -9.152 1.00 82.62 88 GLU A O 1
ATOM 697 N N . HIS A 1 89 ? 5.826 -8.854 -10.238 1.00 81.75 89 HIS A N 1
ATOM 698 C CA . HIS A 1 89 ? 6.435 -8.718 -11.563 1.00 81.75 89 HIS A CA 1
ATOM 699 C C . HIS A 1 89 ? 6.883 -7.282 -11.887 1.00 81.75 89 HIS A C 1
ATOM 701 O O . HIS A 1 89 ? 6.459 -6.316 -11.261 1.00 81.75 89 HIS A O 1
ATOM 707 N N . GLU A 1 90 ? 7.727 -7.112 -12.911 1.00 76.19 90 GLU A N 1
ATOM 708 C CA . GLU A 1 90 ? 8.235 -5.793 -13.345 1.00 76.19 90 GLU A CA 1
ATOM 709 C C . GLU A 1 90 ? 7.122 -4.822 -13.791 1.00 76.19 90 GLU A C 1
ATOM 711 O O . GLU A 1 90 ? 7.267 -3.613 -13.639 1.00 76.19 90 GLU A O 1
ATOM 716 N N . GLY A 1 91 ? 5.984 -5.339 -14.270 1.00 80.94 91 GLY A N 1
ATOM 717 C CA . GLY A 1 91 ? 4.811 -4.552 -14.684 1.00 80.94 91 GLY A CA 1
ATOM 718 C C . GLY A 1 91 ? 3.875 -4.118 -13.548 1.00 80.94 91 GLY A C 1
ATOM 719 O O . GLY A 1 91 ? 2.786 -3.611 -13.819 1.00 80.94 91 GLY A O 1
ATOM 720 N N . TRP A 1 92 ? 4.265 -4.314 -12.285 1.00 84.81 92 TRP A N 1
ATOM 721 C CA . TRP A 1 92 ? 3.442 -3.972 -11.122 1.00 84.81 92 TRP A CA 1
ATOM 722 C C . TRP A 1 92 ? 2.913 -2.523 -11.098 1.00 84.81 92 TRP A C 1
ATOM 724 O O . TRP A 1 92 ? 1.791 -2.360 -10.618 1.00 84.81 92 TRP A O 1
ATOM 734 N N . PRO A 1 93 ? 3.607 -1.468 -11.600 1.00 84.19 93 PRO A N 1
ATOM 735 C CA . PRO A 1 93 ? 3.068 -0.113 -11.516 1.00 84.19 93 PRO A CA 1
ATOM 736 C C . PRO A 1 93 ? 1.801 0.034 -12.357 1.00 84.19 93 PRO A C 1
ATOM 738 O O . PRO A 1 93 ? 0.836 0.634 -11.895 1.00 84.19 93 PRO A O 1
ATOM 741 N N . SER A 1 94 ? 1.780 -0.551 -13.559 1.00 84.25 94 SER A N 1
ATOM 742 C CA . SER A 1 94 ? 0.628 -0.503 -14.463 1.00 84.25 94 SER A CA 1
ATOM 743 C C . SER A 1 94 ? -0.541 -1.325 -13.908 1.00 84.25 94 SER A C 1
ATOM 745 O O . SER A 1 94 ? -1.673 -0.850 -13.917 1.00 84.25 94 SER A O 1
ATOM 747 N N . VAL A 1 95 ? -0.266 -2.512 -13.3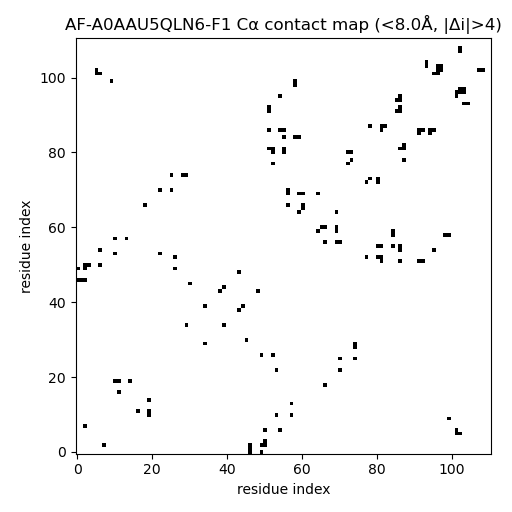46 1.00 85.06 95 VAL A N 1
ATOM 748 C CA . VAL A 1 95 ? -1.278 -3.347 -12.665 1.00 85.06 95 VAL A CA 1
ATOM 749 C C . VAL A 1 95 ? -1.886 -2.604 -11.475 1.00 85.06 95 VAL A C 1
ATOM 751 O O . VAL A 1 95 ? -3.104 -2.589 -11.293 1.00 85.06 95 VAL A O 1
ATOM 754 N N . LEU A 1 96 ? -1.040 -1.966 -10.666 1.00 87.25 96 LEU A N 1
ATOM 755 C CA . LEU A 1 96 ? -1.482 -1.215 -9.503 1.00 87.25 96 LEU A CA 1
ATOM 756 C C . LEU A 1 96 ? -2.280 0.028 -9.909 1.00 87.25 96 LEU A C 1
ATOM 758 O O . LEU A 1 96 ? -3.316 0.301 -9.311 1.00 87.25 96 LEU A O 1
ATOM 762 N N . ALA A 1 97 ? -1.837 0.756 -10.935 1.00 86.31 97 ALA A N 1
ATOM 763 C CA . ALA A 1 97 ? -2.563 1.901 -11.467 1.00 86.31 97 ALA A CA 1
ATOM 764 C C . ALA A 1 97 ? -3.951 1.493 -11.982 1.00 86.31 97 ALA A C 1
ATOM 766 O O . ALA A 1 97 ? -4.936 2.127 -11.616 1.00 86.31 97 ALA A O 1
ATOM 767 N N . GLU A 1 98 ? -4.064 0.400 -12.740 1.00 86.25 98 GLU A N 1
ATOM 768 C CA . GLU A 1 98 ? -5.355 -0.115 -13.216 1.00 86.25 98 GLU A CA 1
ATOM 769 C C . GLU A 1 98 ? -6.303 -0.443 -12.053 1.00 86.25 98 GLU A C 1
ATOM 771 O O . GLU A 1 98 ? -7.448 0.012 -12.028 1.00 86.25 98 GLU A O 1
ATOM 776 N N . LYS A 1 99 ? -5.818 -1.180 -11.047 1.00 86.69 99 LYS A N 1
ATOM 777 C CA . LYS A 1 99 ? -6.635 -1.596 -9.899 1.00 86.69 99 LYS A CA 1
ATOM 778 C C . LYS A 1 99 ? -6.996 -0.441 -8.961 1.00 86.69 99 LYS A C 1
ATOM 780 O O . LYS A 1 99 ? -8.060 -0.459 -8.342 1.00 86.69 99 LYS A O 1
ATOM 785 N N . LEU A 1 100 ? -6.119 0.556 -8.824 1.00 86.06 100 LEU A N 1
ATOM 786 C CA . LEU A 1 100 ? -6.337 1.687 -7.922 1.00 86.06 100 LEU A CA 1
ATOM 787 C C . LEU A 1 100 ? -7.036 2.883 -8.577 1.00 86.06 100 LEU A C 1
ATOM 789 O O . LEU A 1 100 ? -7.455 3.787 -7.852 1.00 86.06 100 LEU A O 1
ATOM 793 N N . GLY A 1 101 ? -7.215 2.870 -9.901 1.00 81.69 101 GLY A N 1
ATOM 794 C CA . GLY A 1 101 ? -7.723 4.012 -10.666 1.00 81.69 101 GLY A CA 1
ATOM 795 C C . GLY A 1 101 ? -6.673 5.10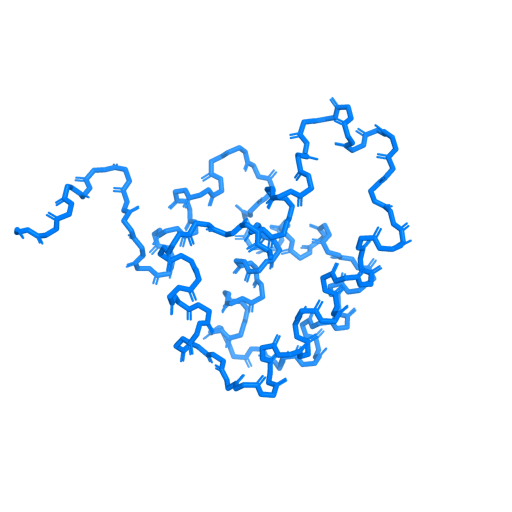9 -10.881 1.00 81.69 101 GLY A C 1
ATOM 796 O O . GLY A 1 101 ? -7.023 6.276 -11.042 1.00 81.69 101 GLY A O 1
ATOM 797 N N . GLY A 1 102 ? -5.391 4.742 -10.827 1.00 75.38 102 GLY A N 1
ATOM 798 C CA . GLY A 1 102 ? -4.259 5.595 -11.167 1.00 75.38 102 GLY A CA 1
ATOM 799 C C . GLY A 1 102 ? -4.071 5.756 -12.684 1.00 75.38 102 GLY A C 1
ATOM 800 O O . GLY A 1 102 ? -4.782 5.136 -13.477 1.00 75.38 102 GLY A O 1
ATOM 801 N N . PRO A 1 103 ? -3.104 6.588 -13.108 1.00 67.94 103 PRO A N 1
ATOM 802 C CA . PRO A 1 103 ? -2.831 6.812 -14.523 1.00 67.94 103 PRO A CA 1
ATOM 803 C C . PRO A 1 103 ? -2.313 5.520 -15.167 1.00 67.94 103 PRO A C 1
ATOM 805 O O . PRO A 1 103 ? -1.241 5.030 -14.819 1.00 67.94 103 PRO A O 1
ATOM 808 N N . SER A 1 104 ? -3.085 4.948 -16.090 1.00 57.62 104 SER A N 1
ATOM 809 C CA . SER A 1 104 ? -2.640 3.816 -16.908 1.00 57.62 104 SER A CA 1
ATOM 810 C C . SER A 1 104 ? -1.646 4.322 -17.957 1.00 57.62 104 SER A C 1
ATOM 812 O O . SER A 1 104 ? -1.817 5.434 -18.461 1.00 57.62 104 SER A O 1
ATOM 814 N N . ASP A 1 105 ? -0.641 3.528 -18.336 1.00 54.50 105 ASP A N 1
ATOM 815 C CA . ASP A 1 105 ? 0.199 3.821 -19.508 1.00 54.50 105 ASP A CA 1
ATOM 816 C C . ASP A 1 105 ? -0.687 3.852 -20.768 1.00 54.50 105 ASP A C 1
ATOM 818 O O . ASP A 1 105 ? -0.975 2.828 -21.386 1.00 54.50 105 ASP A O 1
ATOM 822 N N . GLY A 1 106 ? -1.199 5.039 -21.098 1.00 46.72 106 GLY A N 1
ATOM 823 C CA . GLY A 1 106 ? -2.231 5.243 -22.114 1.00 46.72 106 GLY A CA 1
ATOM 824 C C . GLY A 1 106 ? -3.270 6.312 -21.769 1.00 46.72 106 GLY A C 1
ATOM 825 O O . GLY A 1 106 ? -3.971 6.758 -22.674 1.00 46.72 106 GLY A O 1
ATOM 826 N N . ASP A 1 107 ? -3.341 6.763 -20.514 1.00 44.12 107 ASP A N 1
ATOM 827 C CA . ASP A 1 107 ? -4.181 7.885 -20.096 1.00 44.12 107 ASP A CA 1
ATOM 828 C C . ASP A 1 107 ? -3.290 9.134 -19.952 1.00 44.12 107 ASP A C 1
ATOM 830 O O . ASP A 1 107 ? -2.665 9.346 -18.906 1.00 44.12 107 ASP A O 1
ATOM 834 N N . PRO A 1 108 ? -3.123 9.954 -21.011 1.00 40.72 108 PRO A N 1
ATOM 835 C CA . PRO A 1 108 ? -2.540 11.268 -20.830 1.00 40.72 108 PRO A CA 1
ATOM 836 C C . PRO A 1 108 ? -3.488 12.003 -19.892 1.00 40.72 108 PRO A C 1
ATOM 838 O O . PRO A 1 108 ? -4.635 12.236 -20.264 1.00 40.72 108 PRO A O 1
ATOM 841 N N . LEU A 1 109 ? -3.009 12.280 -18.676 1.00 42.97 109 LEU A N 1
ATOM 842 C CA . LEU A 1 109 ? -3.551 13.238 -17.712 1.00 42.97 109 LEU A CA 1
ATOM 843 C C . LEU A 1 109 ? -4.777 13.969 -18.269 1.00 42.97 109 LEU A C 1
ATOM 845 O O . LEU A 1 109 ? -4.635 14.811 -19.157 1.00 42.97 109 LEU A O 1
ATOM 849 N N . ARG A 1 110 ? -5.974 13.603 -17.795 1.00 37.44 110 ARG A N 1
ATOM 850 C CA . ARG A 1 110 ? -7.219 14.307 -18.120 1.00 37.44 110 ARG A CA 1
ATOM 851 C C . ARG A 1 110 ? -6.986 15.827 -18.115 1.00 37.44 110 ARG A C 1
ATOM 853 O O . ARG A 1 110 ? -6.864 16.386 -17.033 1.00 37.44 110 ARG A O 1
ATOM 860 N N . GLY A 1 111 ? -7.036 16.441 -19.303 1.00 36.22 111 GLY A N 1
ATOM 861 C CA . GLY A 1 111 ? -7.361 17.858 -19.541 1.00 36.22 111 GLY A CA 1
ATOM 862 C C . GLY A 1 111 ? -6.305 18.885 -19.164 1.00 36.22 111 GLY A C 1
ATOM 863 O O . GLY A 1 111 ? -6.176 19.171 -17.958 1.00 36.22 111 GLY A O 1
#

Radius of gyration: 13.7 Å; Cα contacts (8 Å, |Δi|>4): 86; chains: 1; bounding box: 34×32×35 Å

pLDDT: mean 78.25, std 14.49, range [36.22, 94.31]

Solvent-accessible surface area (backbone atoms only — not comparable to full-atom values): 6566 Å² total; per-residue (Å²): 131,80,55,60,68,69,58,49,52,50,52,61,71,78,36,55,74,68,54,49,52,51,52,52,51,51,57,50,49,54,57,74,73,47,77,48,74,70,42,54,73,69,64,54,44,75,52,58,50,50,48,46,51,52,47,34,55,52,51,44,41,73,75,66,48,53,65,66,61,52,51,54,46,39,74,78,38,46,63,60,46,24,56,77,64,64,44,74,50,95,63,2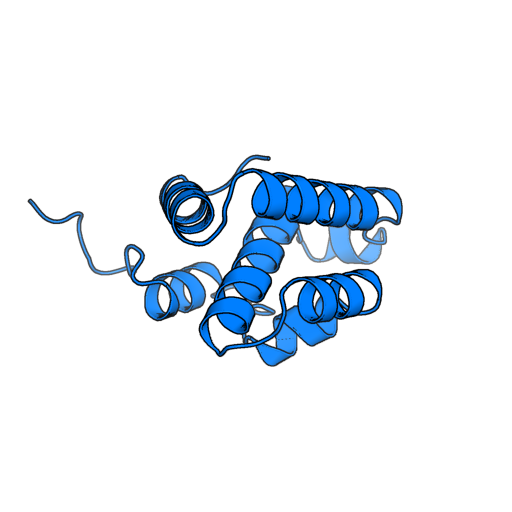4,67,49,55,46,14,60,76,70,73,44,75,38,96,85,52,76,74,85,126

Sequence (111 aa):
MDLPEWLATVFEHEFTESQRSRVAEVITAINASTLSAAEMERGYGVIEGHARFLGAVILLHREGDDLEETLETATWDWRDLLLGTGLEHEGWPSVLAEKLGGPSDGDPLRG